Protein AF-A0A0R1WHQ9-F1 (afdb_monomer_lite)

Foldseek 3Di:
DDQDWAALVCVLPDPVDDPVLSVQSVVQDDRVDTDGPVRSVVSSCVVVVVDD

pLDDT: mean 89.88, std 11.63, range [46.69, 96.0]

Sequence (52 aa):
MAIESYSKESLVNSTGFSPMDRDILKIVLDNSKQYSLPAANQEIIKFKGGIK

Organism: NCBI:txid1423774

Structure (mmCIF, N/CA/C/O backbone):
data_AF-A0A0R1WHQ9-F1
#
_entry.id   AF-A0A0R1WHQ9-F1
#
loop_
_atom_site.group_PDB
_atom_site.id
_atom_site.type_symbol
_atom_site.label_atom_id
_atom_site.label_alt_id
_atom_site.label_comp_id
_atom_site.label_asym_id
_atom_site.label_entity_id
_atom_site.label_seq_id
_atom_site.pdbx_PDB_ins_code
_atom_site.Cartn_x
_atom_site.Cartn_y
_atom_site.Cartn_z
_atom_site.occupancy
_atom_site.B_iso_or_equiv
_atom_site.auth_seq_id
_atom_site.auth_comp_id
_atom_site.auth_asym_id
_atom_site.auth_atom_id
_atom_site.pdbx_PDB_model_num
ATOM 1 N N . MET A 1 1 ? 19.601 9.381 -8.348 1.00 46.69 1 MET A N 1
ATOM 2 C CA . MET A 1 1 ? 19.201 8.067 -7.800 1.00 46.69 1 MET A CA 1
ATOM 3 C C . MET A 1 1 ? 17.841 7.739 -8.386 1.00 46.69 1 MET A C 1
ATOM 5 O O . MET A 1 1 ? 16.961 8.586 -8.287 1.00 46.69 1 MET A O 1
ATOM 9 N N . ALA A 1 2 ? 17.681 6.601 -9.063 1.00 69.44 2 ALA A N 1
ATOM 10 C CA . ALA A 1 2 ? 16.355 6.151 -9.478 1.00 69.44 2 ALA A CA 1
ATOM 11 C C . ALA A 1 2 ? 15.602 5.706 -8.218 1.00 69.44 2 ALA A C 1
ATOM 13 O O . ALA A 1 2 ? 16.141 4.937 -7.426 1.00 69.44 2 ALA A O 1
ATOM 14 N N . ILE A 1 3 ? 14.409 6.248 -7.988 1.00 75.94 3 ILE A N 1
ATOM 15 C CA . ILE A 1 3 ? 13.556 5.792 -6.892 1.00 75.94 3 ILE A CA 1
ATOM 16 C C . ILE A 1 3 ? 12.888 4.509 -7.380 1.00 75.94 3 ILE A C 1
ATOM 18 O O . ILE A 1 3 ? 12.130 4.554 -8.346 1.00 75.94 3 ILE A O 1
ATOM 22 N N . GLU A 1 4 ? 13.187 3.381 -6.737 1.00 89.56 4 GLU A N 1
ATOM 23 C CA . GLU A 1 4 ? 12.545 2.108 -7.064 1.00 89.56 4 GLU A CA 1
ATOM 24 C C . GLU A 1 4 ? 11.030 2.197 -6.845 1.00 89.56 4 GLU A C 1
ATOM 26 O O . GLU A 1 4 ? 10.549 2.791 -5.871 1.00 89.56 4 GLU A O 1
ATOM 31 N N . SER A 1 5 ? 10.281 1.619 -7.781 1.00 92.25 5 SER A N 1
ATOM 32 C CA . SER A 1 5 ? 8.827 1.584 -7.777 1.00 92.25 5 SER A CA 1
ATOM 33 C C . SER A 1 5 ? 8.341 0.140 -7.714 1.00 92.25 5 SER A C 1
ATOM 35 O O . SER A 1 5 ? 8.845 -0.746 -8.399 1.00 92.25 5 SER A O 1
ATOM 37 N N . TYR A 1 6 ? 7.343 -0.094 -6.872 1.00 94.12 6 TYR A N 1
ATOM 38 C CA . TYR A 1 6 ? 6.817 -1.415 -6.562 1.00 94.12 6 TYR A CA 1
ATOM 39 C C . TYR A 1 6 ? 5.322 -1.458 -6.850 1.00 94.12 6 TYR A C 1
ATOM 41 O O . TYR A 1 6 ? 4.611 -0.461 -6.711 1.00 94.12 6 TYR A O 1
ATOM 49 N N . SER A 1 7 ? 4.835 -2.631 -7.241 1.00 95.81 7 SER A N 1
ATOM 50 C CA . SER A 1 7 ? 3.399 -2.866 -7.370 1.00 95.81 7 SER A CA 1
ATOM 51 C C . SER A 1 7 ? 2.720 -2.867 -5.996 1.00 95.81 7 SER A C 1
ATOM 53 O O . SER A 1 7 ? 3.362 -3.123 -4.971 1.00 95.81 7 SER A O 1
ATOM 55 N N . LYS A 1 8 ? 1.400 -2.655 -5.972 1.00 95.00 8 LYS A N 1
ATOM 56 C CA . LYS A 1 8 ? 0.600 -2.850 -4.757 1.00 95.00 8 LYS A CA 1
ATOM 57 C C . LYS A 1 8 ? 0.839 -4.225 -4.141 1.00 95.00 8 LYS A C 1
ATOM 59 O O . LYS A 1 8 ? 1.064 -4.306 -2.940 1.00 95.00 8 LYS A O 1
ATOM 64 N N . GLU A 1 9 ? 0.823 -5.282 -4.950 1.00 95.50 9 GLU A N 1
ATOM 65 C CA . GLU A 1 9 ? 0.995 -6.658 -4.478 1.00 95.50 9 GLU A CA 1
ATO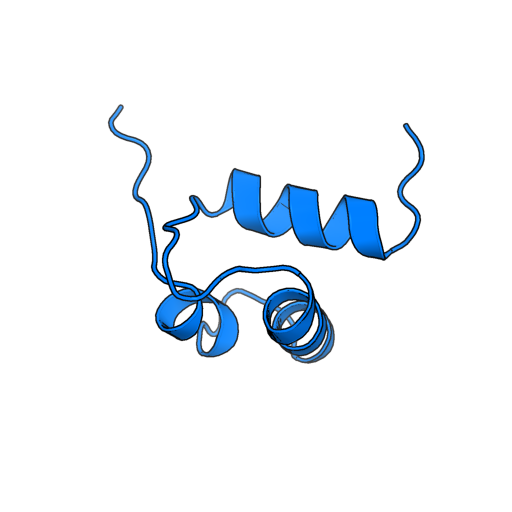M 66 C C . GLU A 1 9 ? 2.346 -6.860 -3.778 1.00 95.50 9 GLU A C 1
ATOM 68 O O . GLU A 1 9 ? 2.413 -7.454 -2.703 1.00 95.50 9 GLU A O 1
ATOM 73 N N . SER A 1 10 ? 3.417 -6.289 -4.333 1.00 94.75 10 SER A N 1
ATOM 74 C CA . SER A 1 10 ? 4.743 -6.320 -3.712 1.00 94.75 10 SER A CA 1
ATOM 75 C C . SER A 1 10 ? 4.762 -5.596 -2.362 1.00 94.75 10 SER A C 1
ATOM 77 O O . SER A 1 10 ? 5.383 -6.070 -1.414 1.00 94.75 10 SER A O 1
ATOM 79 N N . LEU A 1 11 ? 4.061 -4.464 -2.246 1.00 94.94 11 LEU A N 1
ATOM 80 C CA . LEU A 1 11 ? 4.028 -3.656 -1.024 1.00 94.94 11 LEU A CA 1
ATOM 81 C C . LEU A 1 11 ? 3.156 -4.284 0.072 1.00 94.94 11 LEU A C 1
ATOM 83 O O . LEU A 1 11 ? 3.574 -4.328 1.227 1.00 94.94 11 LEU A O 1
ATOM 87 N N . VAL A 1 12 ? 1.982 -4.825 -0.271 1.00 94.88 12 VAL A N 1
ATOM 88 C CA . VAL A 1 12 ? 1.073 -5.468 0.702 1.00 94.88 12 VAL A CA 1
ATOM 89 C C . VAL A 1 12 ? 1.591 -6.817 1.201 1.00 94.88 12 VAL A C 1
ATOM 91 O O . VAL A 1 12 ? 1.169 -7.261 2.265 1.00 94.88 12 VAL A O 1
ATOM 94 N N . ASN A 1 13 ? 2.502 -7.460 0.462 1.00 94.44 13 ASN A N 1
ATOM 95 C CA . ASN A 1 13 ? 3.167 -8.701 0.871 1.00 94.44 13 ASN A CA 1
ATOM 96 C C . ASN A 1 13 ? 4.571 -8.475 1.455 1.00 94.44 13 ASN A C 1
ATOM 98 O O . ASN A 1 13 ? 5.190 -9.416 1.949 1.00 94.44 13 ASN A O 1
ATOM 102 N N . SER A 1 14 ? 5.077 -7.240 1.437 1.00 92.50 14 SER A N 1
ATOM 103 C CA . SER A 1 14 ? 6.387 -6.909 1.997 1.00 92.50 14 SER A CA 1
ATOM 104 C C . SER A 1 14 ? 6.422 -7.136 3.512 1.00 92.50 14 SER A C 1
ATOM 106 O O . SER A 1 14 ? 5.442 -6.904 4.223 1.00 92.50 14 SER A O 1
ATOM 108 N N . THR A 1 15 ? 7.571 -7.570 4.026 1.00 89.44 15 THR A N 1
ATOM 109 C CA . THR A 1 15 ? 7.846 -7.667 5.468 1.00 89.44 15 THR A CA 1
ATOM 110 C C . THR A 1 15 ? 8.260 -6.327 6.081 1.00 89.44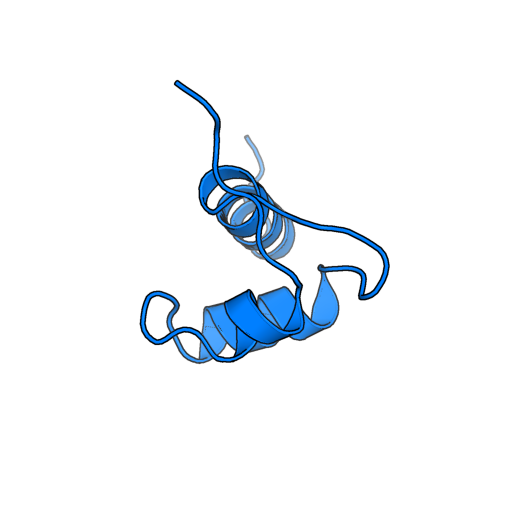 15 THR A C 1
ATOM 112 O O . THR A 1 15 ? 8.329 -6.215 7.301 1.00 89.44 15 THR A O 1
ATOM 115 N N . GLY A 1 16 ? 8.511 -5.306 5.253 1.00 89.94 16 GLY A N 1
ATOM 116 C CA . GLY A 1 16 ? 8.902 -3.962 5.692 1.00 89.94 16 GLY A CA 1
ATOM 117 C C . GLY A 1 16 ? 7.749 -3.094 6.207 1.00 89.94 16 GLY A C 1
ATOM 118 O O . GLY A 1 16 ? 8.002 -2.037 6.776 1.00 89.94 16 GLY A O 1
ATOM 119 N N . PHE A 1 17 ? 6.498 -3.525 6.030 1.00 93.12 17 PHE A N 1
ATOM 120 C CA . PHE A 1 17 ? 5.312 -2.845 6.555 1.00 93.12 17 PHE A CA 1
ATOM 121 C C . PHE A 1 17 ? 4.669 -3.672 7.668 1.00 93.12 17 PHE A C 1
ATOM 123 O O . PHE A 1 17 ? 4.628 -4.904 7.600 1.00 93.12 17 PHE A O 1
ATOM 130 N N . SER A 1 18 ? 4.116 -2.997 8.678 1.00 94.62 18 SER A N 1
ATOM 131 C CA . SER A 1 18 ? 3.343 -3.676 9.719 1.00 94.62 18 SER A CA 1
ATOM 132 C C . SER A 1 18 ? 2.087 -4.340 9.125 1.00 94.62 18 SER A C 1
ATOM 134 O O . SER A 1 18 ? 1.591 -3.896 8.086 1.00 94.62 18 SER A O 1
ATOM 136 N N . PRO A 1 19 ? 1.517 -5.383 9.759 1.00 95.25 19 PRO A N 1
ATOM 137 C CA . PRO A 1 19 ? 0.267 -5.990 9.296 1.00 95.25 19 PRO A CA 1
ATOM 138 C C . PRO A 1 19 ? -0.851 -4.968 9.046 1.00 95.25 19 PRO A C 1
ATOM 140 O O . PRO A 1 19 ? -1.463 -4.999 7.983 1.00 95.25 19 PRO A O 1
ATOM 143 N N . MET A 1 20 ? -1.023 -4.008 9.960 1.00 93.69 20 MET A N 1
ATOM 144 C CA . MET A 1 20 ? -2.000 -2.926 9.823 1.00 93.69 20 MET A CA 1
ATOM 145 C C . MET A 1 20 ? -1.697 -2.019 8.625 1.00 93.69 20 MET A C 1
ATOM 147 O O . MET A 1 20 ? -2.600 -1.688 7.864 1.00 93.69 20 MET A O 1
ATOM 151 N N . ASP A 1 21 ? -0.435 -1.632 8.424 1.00 95.38 21 ASP A N 1
ATOM 152 C CA . ASP A 1 21 ? -0.054 -0.798 7.281 1.00 95.38 21 ASP A CA 1
ATOM 153 C C . ASP A 1 21 ? -0.293 -1.524 5.956 1.00 95.38 21 ASP A C 1
ATOM 155 O O . ASP A 1 21 ? -0.771 -0.914 5.007 1.00 95.38 21 ASP A O 1
ATOM 159 N N . ARG A 1 22 ? -0.044 -2.837 5.892 1.00 95.75 22 ARG A N 1
ATOM 160 C CA . ARG A 1 22 ? -0.340 -3.649 4.700 1.00 95.75 22 ARG A CA 1
ATOM 161 C C . ARG A 1 22 ? -1.833 -3.692 4.408 1.00 95.75 22 ARG A C 1
ATOM 163 O O . ARG A 1 22 ? -2.217 -3.592 3.246 1.00 95.75 22 ARG A O 1
ATOM 170 N N . ASP A 1 23 ? -2.670 -3.791 5.435 1.00 95.75 23 ASP A N 1
ATOM 171 C CA . ASP A 1 23 ? -4.121 -3.725 5.264 1.00 95.75 23 ASP A CA 1
ATOM 172 C C . ASP A 1 23 ? -4.582 -2.338 4.802 1.00 95.75 23 ASP A C 1
ATOM 174 O O . ASP A 1 23 ? -5.435 -2.241 3.922 1.00 95.75 23 ASP A O 1
ATOM 178 N N . ILE A 1 24 ? -3.951 -1.265 5.284 1.00 95.75 24 ILE A N 1
ATOM 179 C CA . ILE A 1 24 ? -4.189 0.089 4.766 1.00 95.75 24 ILE A CA 1
ATOM 180 C C . ILE A 1 24 ? -3.781 0.178 3.292 1.00 95.75 24 ILE A C 1
ATOM 182 O O . ILE A 1 24 ? -4.575 0.623 2.466 1.00 95.75 24 ILE A O 1
ATOM 186 N N . LEU A 1 25 ? -2.588 -0.299 2.927 1.00 96.00 25 LEU A N 1
ATOM 187 C CA . LEU A 1 25 ? -2.097 -0.313 1.545 1.00 96.00 25 LEU A CA 1
ATOM 188 C C . LEU A 1 25 ? -3.027 -1.096 0.603 1.00 96.00 25 LEU A C 1
ATOM 190 O O . LEU A 1 25 ? -3.201 -0.702 -0.552 1.00 96.00 25 LEU A O 1
ATOM 194 N N . LYS A 1 26 ? -3.690 -2.159 1.084 1.00 95.94 26 LYS A N 1
ATOM 195 C CA . LYS A 1 26 ? -4.726 -2.872 0.313 1.00 95.94 26 LYS A CA 1
ATOM 196 C C . LYS A 1 26 ? -5.921 -1.981 -0.036 1.00 95.94 26 LYS A C 1
ATOM 198 O O . LYS A 1 26 ? -6.529 -2.201 -1.083 1.00 95.94 26 LYS A O 1
ATOM 203 N N . ILE A 1 27 ? -6.242 -0.998 0.799 1.00 95.19 27 ILE A N 1
ATOM 204 C CA . ILE A 1 27 ? -7.369 -0.077 0.610 1.00 95.19 27 ILE A CA 1
ATOM 205 C C . ILE A 1 27 ? -6.958 1.111 -0.268 1.00 95.19 27 ILE A C 1
ATOM 207 O O . ILE A 1 27 ? -7.685 1.465 -1.190 1.00 95.19 27 ILE A O 1
ATOM 211 N N . VAL A 1 28 ? -5.798 1.717 0.002 1.00 95.00 28 VAL A N 1
ATOM 212 C CA . VAL A 1 28 ? -5.422 3.019 -0.585 1.00 95.00 28 VAL A CA 1
ATOM 213 C C . VAL A 1 28 ? -4.651 2.931 -1.897 1.00 95.00 28 VAL A C 1
ATOM 215 O O . VAL A 1 28 ? -4.670 3.879 -2.680 1.00 95.00 28 VAL A O 1
ATOM 218 N N . LEU A 1 29 ? -3.953 1.821 -2.152 1.00 95.75 29 LEU A N 1
ATOM 219 C CA . LEU A 1 29 ? -3.175 1.669 -3.377 1.00 95.75 29 LEU A CA 1
ATOM 220 C C . LEU A 1 29 ? -4.012 1.084 -4.516 1.00 95.75 29 LEU A C 1
ATOM 222 O O . LEU A 1 29 ? -4.852 0.200 -4.326 1.00 95.75 29 LEU A O 1
ATOM 226 N N . ASP A 1 30 ? -3.690 1.526 -5.724 1.00 95.12 30 ASP A N 1
ATOM 227 C CA . ASP A 1 30 ? -4.261 1.041 -6.973 1.00 95.12 30 ASP A CA 1
ATOM 228 C C . ASP A 1 30 ? -3.412 -0.106 -7.551 1.00 95.12 30 ASP A C 1
ATOM 230 O O . ASP A 1 30 ? -2.181 -0.061 -7.515 1.00 95.12 30 ASP A O 1
ATOM 234 N N . ASN A 1 31 ? -4.066 -1.130 -8.102 1.00 93.19 31 ASN A N 1
ATOM 235 C CA . ASN A 1 31 ? -3.402 -2.256 -8.765 1.00 93.19 31 ASN A CA 1
ATOM 236 C C . ASN A 1 31 ? -2.703 -1.841 -10.067 1.00 93.19 31 ASN A C 1
ATOM 238 O O . ASN A 1 31 ? -1.724 -2.474 -10.456 1.00 93.19 31 ASN A O 1
ATOM 242 N N . SER A 1 32 ? -3.188 -0.798 -10.750 1.00 93.56 32 SER A N 1
ATOM 243 C CA . SER A 1 32 ? -2.626 -0.353 -12.030 1.00 93.56 32 SER A CA 1
ATOM 244 C C . SER A 1 32 ? -1.476 0.646 -11.873 1.00 93.56 32 SER A C 1
ATOM 246 O O . SER A 1 32 ? -0.983 1.177 -12.869 1.00 93.56 32 SER A O 1
ATOM 248 N N . LYS A 1 33 ? -1.077 0.960 -10.634 1.00 93.81 33 LYS A N 1
ATOM 249 C CA . LYS A 1 33 ? -0.044 1.953 -10.325 1.00 93.81 33 LYS A CA 1
ATOM 250 C C . LYS A 1 33 ? 1.134 1.307 -9.612 1.00 93.81 33 LYS A C 1
ATOM 252 O O . LYS A 1 33 ? 1.004 0.304 -8.914 1.00 93.81 33 LYS A O 1
ATOM 257 N N . GLN A 1 34 ? 2.293 1.929 -9.783 1.00 94.25 34 GLN A N 1
ATOM 258 C CA . GLN A 1 34 ? 3.481 1.609 -9.009 1.00 94.25 34 GLN A CA 1
ATOM 259 C C . GLN A 1 34 ? 3.779 2.733 -8.025 1.00 94.25 34 GLN A C 1
ATOM 261 O O . GLN A 1 34 ? 3.550 3.909 -8.312 1.00 94.25 34 GLN A O 1
ATOM 266 N N . TYR A 1 35 ? 4.314 2.356 -6.872 1.00 94.19 35 TYR A N 1
ATOM 267 C CA . TYR A 1 35 ? 4.592 3.259 -5.769 1.00 94.19 35 TYR A CA 1
ATOM 268 C C . TYR A 1 35 ? 5.999 3.015 -5.255 1.00 94.19 35 TYR A C 1
ATOM 270 O O . TYR A 1 35 ? 6.438 1.879 -5.102 1.00 94.19 35 TYR A O 1
ATOM 278 N N . SER A 1 36 ? 6.703 4.092 -4.948 1.00 94.69 36 SER A N 1
ATOM 279 C CA . SER A 1 36 ? 7.923 4.002 -4.161 1.00 94.69 36 SER A CA 1
ATOM 280 C C . SER A 1 36 ? 7.595 3.785 -2.685 1.00 94.69 36 SER A C 1
ATOM 282 O O . SER A 1 36 ? 6.482 4.079 -2.241 1.00 94.69 36 SER A O 1
ATOM 284 N N . LEU A 1 37 ? 8.569 3.326 -1.895 1.00 93.31 37 LEU A N 1
ATOM 285 C CA . LEU A 1 37 ? 8.388 3.195 -0.443 1.00 93.31 37 LEU A CA 1
ATOM 286 C C . LEU A 1 37 ? 7.944 4.516 0.222 1.00 93.31 37 LEU A C 1
ATOM 288 O O . LEU A 1 37 ? 6.986 4.480 0.997 1.00 93.31 37 LEU A O 1
ATOM 292 N N . PRO A 1 38 ? 8.534 5.692 -0.098 1.00 93.31 38 PRO A N 1
ATOM 293 C CA . PRO A 1 38 ? 8.058 6.962 0.447 1.00 93.31 38 PRO A CA 1
ATOM 294 C C . PRO A 1 38 ? 6.620 7.296 0.041 1.00 93.31 38 PRO A C 1
ATOM 296 O O . PRO A 1 38 ? 5.860 7.789 0.872 1.00 93.31 38 PRO A O 1
ATOM 299 N N . ALA A 1 39 ? 6.230 7.017 -1.209 1.00 94.06 39 ALA A N 1
ATOM 300 C CA . ALA A 1 39 ? 4.871 7.273 -1.681 1.00 94.06 39 ALA A CA 1
ATOM 301 C C . ALA A 1 39 ? 3.853 6.372 -0.967 1.00 94.06 39 ALA A C 1
ATOM 303 O O . ALA A 1 39 ? 2.851 6.866 -0.460 1.00 94.06 39 ALA A O 1
ATOM 304 N N . ALA A 1 40 ? 4.144 5.074 -0.846 1.00 95.00 40 ALA A N 1
ATOM 305 C CA . ALA A 1 40 ? 3.307 4.134 -0.104 1.00 95.00 40 ALA A CA 1
ATOM 306 C C . ALA A 1 40 ? 3.141 4.561 1.366 1.00 95.00 40 ALA A C 1
ATOM 308 O O . ALA A 1 40 ? 2.031 4.555 1.897 1.00 95.00 40 ALA A O 1
ATOM 309 N N . ASN A 1 41 ? 4.226 5.014 2.002 1.00 93.81 41 ASN A N 1
ATOM 310 C CA . ASN A 1 41 ? 4.184 5.516 3.374 1.00 93.81 41 ASN A CA 1
ATOM 311 C C . ASN A 1 41 ? 3.344 6.799 3.509 1.00 93.81 41 ASN A C 1
ATOM 313 O O . ASN A 1 41 ? 2.609 6.961 4.480 1.00 93.81 41 ASN A O 1
ATOM 317 N N . GLN A 1 42 ? 3.398 7.699 2.523 1.00 94.19 42 GLN A N 1
ATOM 318 C CA . GLN A 1 42 ? 2.533 8.880 2.508 1.00 94.19 42 GLN A CA 1
ATOM 319 C C . GLN A 1 42 ? 1.050 8.516 2.404 1.00 94.19 42 GLN A C 1
ATOM 321 O O . GLN A 1 42 ? 0.242 9.135 3.092 1.00 94.19 42 GLN A O 1
ATOM 326 N N . GLU A 1 43 ? 0.681 7.516 1.601 1.00 94.62 43 GLU A N 1
ATOM 327 C CA . GLU A 1 43 ? -0.712 7.055 1.519 1.00 94.62 43 GLU A CA 1
ATOM 328 C C . GLU A 1 43 ? -1.201 6.465 2.851 1.00 94.62 43 GLU A C 1
ATOM 330 O O . GLU A 1 43 ? -2.320 6.752 3.27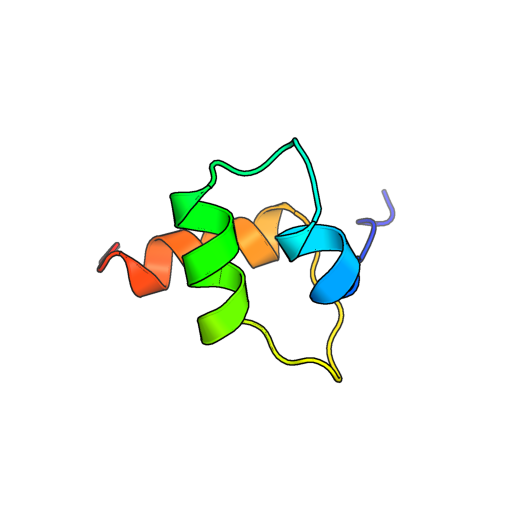8 1.00 94.62 43 GLU A O 1
ATOM 335 N N . ILE A 1 44 ? -0.340 5.737 3.573 1.00 94.50 44 ILE A N 1
ATOM 336 C CA . ILE A 1 44 ? -0.643 5.257 4.931 1.00 94.50 44 ILE A CA 1
ATOM 337 C C . ILE A 1 44 ? -0.885 6.431 5.889 1.00 94.50 44 ILE A C 1
ATOM 339 O O . ILE A 1 44 ? -1.868 6.431 6.633 1.00 94.50 44 ILE A O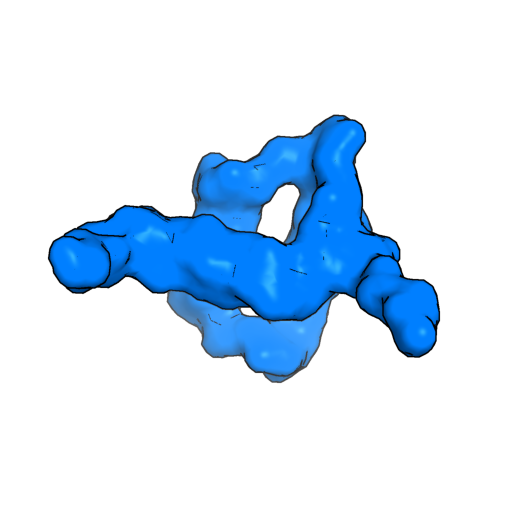 1
ATOM 343 N N . ILE A 1 45 ? -0.005 7.438 5.880 1.00 93.19 45 ILE A N 1
ATOM 344 C CA . ILE A 1 45 ? -0.118 8.616 6.757 1.00 93.19 45 ILE A CA 1
ATOM 345 C C . ILE A 1 45 ? -1.412 9.384 6.466 1.00 93.19 45 ILE A C 1
ATOM 347 O O . ILE A 1 45 ? -2.145 9.712 7.399 1.00 93.19 45 ILE A O 1
ATOM 351 N N . LYS A 1 46 ? -1.726 9.619 5.185 1.00 92.62 46 LYS A N 1
ATOM 352 C CA . LYS A 1 46 ? -2.974 10.277 4.766 1.00 92.62 46 LYS A CA 1
ATOM 353 C C . LYS A 1 46 ? -4.198 9.512 5.266 1.00 92.62 46 LYS A C 1
ATOM 355 O O . LYS A 1 46 ? -5.113 10.120 5.813 1.00 92.62 46 LYS A O 1
ATOM 360 N N . PHE A 1 47 ? -4.197 8.185 5.129 1.00 92.69 47 PHE A N 1
ATOM 361 C CA . PHE A 1 47 ? -5.309 7.340 5.564 1.00 92.69 47 PHE A CA 1
ATOM 362 C C . PHE A 1 47 ? -5.526 7.359 7.077 1.00 92.69 47 PHE A C 1
ATOM 364 O O . PHE A 1 47 ? -6.664 7.413 7.534 1.00 92.69 47 PHE A O 1
ATOM 371 N N . LYS A 1 48 ? -4.448 7.373 7.869 1.00 91.06 48 LYS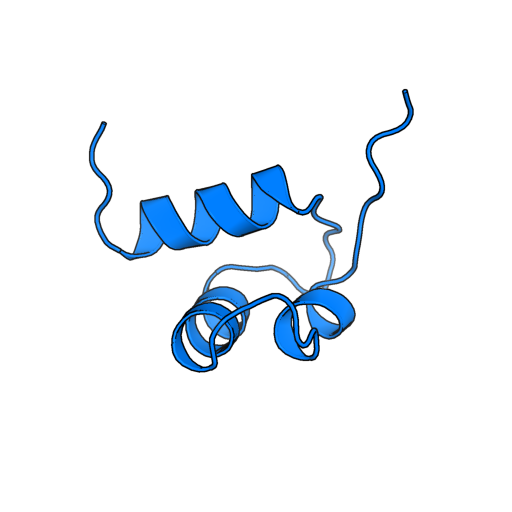 A N 1
ATOM 372 C CA . LYS A 1 48 ? -4.517 7.460 9.339 1.00 91.06 48 LYS A CA 1
ATOM 373 C C . LYS A 1 48 ? -5.010 8.821 9.851 1.00 91.06 48 LYS A C 1
ATOM 375 O O . LYS A 1 48 ? -5.021 9.042 11.058 1.00 91.06 48 LYS A O 1
ATOM 380 N N . GLY A 1 49 ? -5.403 9.733 8.962 1.00 83.12 49 GLY A N 1
ATOM 381 C CA . GLY A 1 49 ? -5.798 11.083 9.335 1.00 83.12 49 GLY A CA 1
ATOM 382 C C . GLY A 1 49 ? -4.600 11.937 9.734 1.00 83.12 49 GLY A C 1
ATOM 383 O O . GLY A 1 49 ? -4.757 12.860 10.528 1.00 83.12 49 GLY A O 1
ATOM 384 N N . GLY A 1 50 ? -3.410 11.635 9.198 1.00 64.25 50 GLY A N 1
ATOM 385 C CA . GLY A 1 50 ? -2.244 12.508 9.262 1.00 64.25 50 GLY A CA 1
ATOM 386 C C . GLY A 1 50 ? -2.517 13.797 8.494 1.00 64.25 50 GLY A C 1
ATOM 387 O O . GLY A 1 50 ? -2.070 13.967 7.361 1.00 64.25 50 GLY A O 1
ATOM 388 N N . ILE A 1 51 ? -3.300 14.678 9.111 1.00 52.94 51 ILE A N 1
ATOM 389 C CA . ILE A 1 51 ? -3.391 16.092 8.782 1.00 52.94 51 ILE A CA 1
ATOM 390 C C . ILE A 1 51 ? -1.991 16.662 9.025 1.00 52.94 51 ILE A C 1
ATOM 392 O O . ILE A 1 51 ? -1.369 16.380 10.050 1.00 52.94 51 ILE A O 1
ATOM 396 N N . LYS A 1 52 ? -1.480 17.394 8.039 1.00 50.00 52 LYS A N 1
ATOM 397 C CA . LYS A 1 52 ? -0.243 18.158 8.1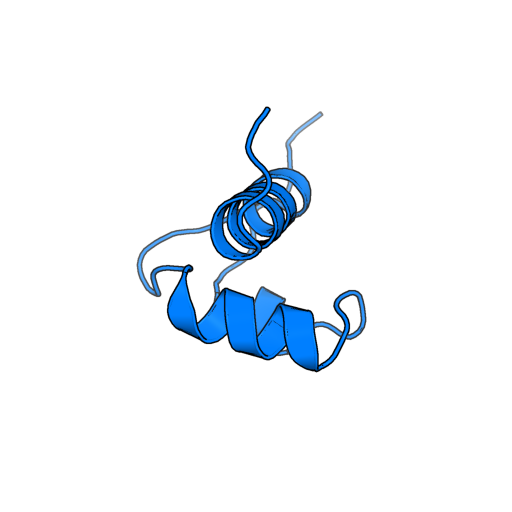60 1.00 50.00 52 LYS A CA 1
ATOM 398 C C . LYS A 1 52 ? -0.532 19.497 8.821 1.00 50.00 52 LYS A C 1
ATOM 400 O O . LYS A 1 52 ? -1.581 20.077 8.465 1.00 50.00 52 LYS A O 1
#

Secondary structure (DSSP, 8-state):
-----EEHHHHHT-TTS-HHHHHHHHHHS-TT-EE-HHHHHHHHHHHTT---

Radius of gyration: 10.52 Å; chains: 1; bounding box: 27×27×22 Å